Protein AF-A0A382LHQ1-F1 (afdb_monomer_lite)

Structure (mmCIF, N/CA/C/O backbone):
data_AF-A0A382LHQ1-F1
#
_entry.id   AF-A0A382LHQ1-F1
#
loop_
_atom_site.group_PDB
_atom_site.id
_atom_site.type_symbol
_atom_site.label_atom_id
_atom_site.label_alt_id
_atom_site.label_comp_id
_atom_site.label_asym_id
_atom_site.label_entity_id
_atom_site.label_seq_id
_atom_site.pdbx_PDB_ins_code
_atom_site.Cartn_x
_atom_site.Cartn_y
_atom_site.Cartn_z
_atom_site.occupancy
_atom_site.B_iso_or_equiv
_atom_site.auth_seq_id
_atom_site.auth_comp_id
_atom_site.auth_asym_id
_atom_site.auth_atom_id
_atom_site.pdbx_PDB_model_num
ATOM 1 N N . MET A 1 1 ? 1.035 2.367 -2.881 1.00 65.31 1 MET A N 1
ATOM 2 C CA . MET A 1 1 ? 1.115 2.433 -4.369 1.00 65.31 1 MET A CA 1
ATOM 3 C C . MET A 1 1 ? 2.508 2.920 -4.798 1.00 65.31 1 MET A C 1
ATOM 5 O O . MET A 1 1 ? 3.041 3.787 -4.115 1.00 65.31 1 MET A O 1
ATOM 9 N N . ALA A 1 2 ? 3.114 2.378 -5.871 1.00 57.78 2 ALA A N 1
ATOM 10 C CA . ALA A 1 2 ? 4.518 2.649 -6.247 1.00 57.78 2 ALA A CA 1
ATOM 11 C C . ALA A 1 2 ? 4.782 2.725 -7.780 1.00 57.78 2 ALA A C 1
ATOM 13 O O . ALA A 1 2 ? 5.692 2.052 -8.276 1.00 57.78 2 ALA A O 1
ATOM 14 N N . GLY A 1 3 ? 3.978 3.513 -8.508 1.00 60.31 3 GLY A N 1
ATOM 15 C CA . GLY A 1 3 ? 3.957 3.600 -9.982 1.00 60.31 3 GLY A CA 1
ATOM 16 C C . GLY A 1 3 ? 4.542 4.882 -10.597 1.00 60.31 3 GLY A C 1
ATOM 17 O O . GLY A 1 3 ? 5.265 5.602 -9.906 1.00 60.31 3 GLY A O 1
ATOM 18 N N . ALA A 1 4 ? 4.274 5.112 -11.889 1.00 57.16 4 ALA A N 1
ATOM 19 C CA . ALA A 1 4 ? 4.850 6.177 -12.731 1.00 57.16 4 ALA A CA 1
ATOM 20 C C . ALA A 1 4 ? 4.107 7.532 -12.598 1.00 57.16 4 ALA A C 1
ATOM 22 O O . ALA A 1 4 ? 3.142 7.649 -11.834 1.00 57.16 4 ALA A O 1
ATOM 23 N N . ASP A 1 5 ? 4.572 8.562 -13.318 1.00 49.31 5 ASP A N 1
ATOM 24 C CA . ASP A 1 5 ? 4.064 9.943 -13.208 1.00 49.31 5 ASP A CA 1
ATOM 25 C C . ASP A 1 5 ? 2.613 10.093 -13.705 1.00 49.31 5 ASP A C 1
ATOM 27 O O . ASP A 1 5 ? 1.819 10.775 -13.059 1.00 49.31 5 ASP A O 1
ATOM 31 N N . TYR A 1 6 ? 2.227 9.379 -14.773 1.00 52.25 6 TYR A N 1
ATOM 32 C CA . TYR A 1 6 ? 0.856 9.335 -15.300 1.00 52.25 6 TYR A CA 1
ATOM 33 C C . TYR A 1 6 ? 0.493 7.915 -15.745 1.00 52.25 6 TYR A C 1
ATOM 35 O O . TYR A 1 6 ? 1.088 7.368 -16.671 1.00 52.25 6 TYR A O 1
ATOM 43 N N . GLY A 1 7 ? -0.492 7.309 -15.088 1.00 60.31 7 GLY A N 1
ATOM 44 C CA . GLY A 1 7 ? -1.002 5.989 -15.435 1.00 60.31 7 GLY A CA 1
ATOM 45 C C . GLY A 1 7 ? -2.405 5.791 -14.871 1.00 60.31 7 GLY A C 1
ATOM 46 O O . GLY A 1 7 ? -2.730 6.268 -13.782 1.00 60.31 7 GLY A O 1
ATOM 47 N N . GLY A 1 8 ? -3.267 5.098 -15.621 1.00 71.06 8 GLY A N 1
ATOM 48 C CA . GLY A 1 8 ? -4.672 4.920 -15.235 1.00 71.06 8 GLY A CA 1
ATOM 49 C C . GLY A 1 8 ? -4.856 4.164 -13.913 1.00 71.06 8 GLY A C 1
ATOM 50 O O . GLY A 1 8 ? -5.869 4.330 -13.239 1.00 71.06 8 GLY A O 1
ATOM 51 N N . ALA A 1 9 ? -3.870 3.362 -13.496 1.00 73.19 9 ALA A N 1
ATOM 52 C CA . ALA A 1 9 ? -3.908 2.668 -12.210 1.00 73.19 9 ALA A CA 1
ATOM 53 C C . ALA A 1 9 ? -3.668 3.623 -11.031 1.00 73.19 9 ALA A C 1
ATOM 55 O O . ALA A 1 9 ? -4.285 3.471 -9.979 1.00 73.19 9 ALA A O 1
ATOM 56 N N . GLU A 1 10 ? -2.775 4.593 -11.203 1.00 80.06 10 GLU A N 1
ATOM 57 C CA . GLU A 1 10 ? -2.440 5.610 -10.216 1.00 80.06 10 GLU A CA 1
ATOM 58 C C . GLU A 1 10 ? -3.588 6.603 -10.031 1.00 80.06 10 GLU A C 1
ATOM 60 O O . GLU A 1 10 ? -3.916 6.958 -8.900 1.00 80.06 10 GLU A O 1
ATOM 65 N N . GLU A 1 11 ? -4.227 7.016 -11.123 1.00 84.00 11 GLU A N 1
ATOM 66 C CA . GLU A 1 11 ? -5.393 7.899 -11.068 1.00 84.00 11 GLU A CA 1
ATOM 67 C C . GLU A 1 11 ? -6.609 7.192 -10.455 1.00 84.00 11 GLU A C 1
ATOM 69 O O . GLU A 1 11 ? -7.283 7.746 -9.584 1.00 84.00 11 GLU A O 1
ATOM 74 N N . PHE A 1 12 ? -6.847 5.930 -10.831 1.00 88.00 12 PHE A N 1
ATOM 75 C CA . PHE A 1 12 ? -7.890 5.117 -10.208 1.00 88.00 12 PHE A CA 1
ATOM 76 C C . PHE A 1 12 ? -7.648 4.937 -8.704 1.00 88.00 12 PHE A C 1
ATOM 78 O O . PHE A 1 12 ? -8.584 5.069 -7.919 1.00 88.00 12 PHE A O 1
ATOM 85 N N . PHE A 1 13 ? -6.398 4.704 -8.289 1.00 91.69 13 PHE A N 1
ATOM 86 C CA . PHE A 1 13 ? -6.031 4.634 -6.874 1.00 91.69 13 PHE A CA 1
ATOM 87 C C . PHE A 1 13 ? -6.398 5.916 -6.116 1.00 91.69 13 PHE A C 1
ATOM 89 O O . PHE A 1 13 ? -7.018 5.827 -5.059 1.00 91.69 13 PHE A O 1
ATOM 96 N N . VAL A 1 14 ? -6.052 7.095 -6.649 1.00 93.25 14 VAL A N 1
ATOM 97 C CA . VAL A 1 14 ? -6.372 8.380 -6.001 1.00 93.25 14 VAL A CA 1
ATOM 98 C C . VAL A 1 14 ? -7.882 8.559 -5.872 1.00 93.25 14 VAL A C 1
ATOM 100 O O . VAL A 1 14 ? -8.372 8.850 -4.784 1.00 93.25 14 VAL A O 1
ATOM 103 N N . ARG A 1 15 ? -8.632 8.326 -6.955 1.00 93.38 15 ARG A N 1
ATOM 104 C CA . ARG A 1 15 ? -10.097 8.455 -6.954 1.00 93.38 15 ARG A CA 1
ATOM 105 C C . ARG A 1 15 ? -10.760 7.504 -5.962 1.00 93.38 15 ARG A C 1
ATOM 107 O O . ARG A 1 15 ? -11.656 7.921 -5.233 1.00 93.38 15 ARG A O 1
ATOM 114 N N . LEU A 1 16 ? -10.313 6.248 -5.918 1.00 93.81 16 LEU A N 1
ATOM 115 C CA . LEU A 1 16 ? -10.836 5.258 -4.981 1.00 93.81 16 LEU A CA 1
ATOM 116 C C . LEU A 1 16 ? -10.524 5.640 -3.531 1.00 93.81 16 LEU A C 1
ATOM 118 O O . LEU A 1 16 ? -11.417 5.581 -2.693 1.00 93.81 16 LEU A O 1
ATOM 122 N N . ALA A 1 17 ? -9.287 6.052 -3.239 1.00 95.75 17 ALA A N 1
ATOM 123 C CA . ALA A 1 17 ? -8.894 6.474 -1.898 1.00 95.75 17 ALA A CA 1
ATOM 124 C C . ALA A 1 17 ? -9.742 7.658 -1.413 1.00 95.75 17 ALA A C 1
ATOM 126 O O . ALA A 1 17 ? -10.241 7.638 -0.294 1.00 95.75 17 ALA A O 1
ATOM 127 N N . ILE A 1 18 ? -9.973 8.660 -2.263 1.00 95.88 18 ILE A N 1
ATOM 128 C CA . ILE A 1 18 ? -10.828 9.804 -1.917 1.00 95.88 18 ILE A CA 1
ATOM 129 C C . ILE A 1 18 ? -12.273 9.349 -1.672 1.00 95.88 18 ILE A C 1
ATOM 131 O O . ILE A 1 18 ? -12.861 9.713 -0.660 1.00 95.88 18 ILE A O 1
ATOM 135 N N . ALA A 1 19 ? -12.830 8.500 -2.541 1.00 95.19 19 ALA A N 1
ATOM 136 C CA . ALA A 1 19 ? -14.194 7.996 -2.378 1.00 95.19 19 ALA A CA 1
ATOM 137 C C . ALA A 1 19 ? -14.380 7.181 -1.084 1.00 95.19 19 ALA A C 1
ATOM 139 O O . ALA A 1 19 ? -15.379 7.352 -0.387 1.00 95.19 19 ALA A O 1
ATOM 140 N N . LEU A 1 20 ? -13.409 6.331 -0.729 1.00 94.88 20 LEU A N 1
ATOM 141 C CA . LEU A 1 20 ? -13.437 5.569 0.524 1.00 94.88 20 LEU A CA 1
ATOM 142 C C . LEU A 1 20 ? -13.389 6.478 1.754 1.00 94.88 20 LEU A C 1
ATOM 144 O O . LEU A 1 20 ? -13.982 6.137 2.774 1.00 94.88 20 LEU A O 1
ATOM 148 N N . ASN A 1 21 ? -12.759 7.649 1.648 1.00 94.44 21 ASN A N 1
ATOM 149 C CA . ASN A 1 21 ? -12.660 8.608 2.748 1.00 94.44 21 ASN A CA 1
ATOM 150 C C . ASN A 1 21 ? -14.011 9.209 3.141 1.00 94.44 21 ASN A C 1
ATOM 152 O O . ASN A 1 21 ? -14.189 9.655 4.268 1.00 94.44 21 ASN A O 1
ATOM 156 N N . SER A 1 22 ? -14.959 9.226 2.206 1.00 90.56 22 SER A N 1
ATOM 157 C CA . SER A 1 22 ? -16.332 9.681 2.433 1.00 90.56 22 SER A CA 1
ATOM 158 C C . SER A 1 22 ? -17.284 8.538 2.800 1.00 90.56 22 SER A C 1
ATOM 160 O O . SER A 1 22 ? -18.497 8.737 2.825 1.00 90.56 22 SER A O 1
ATOM 162 N N . SER A 1 23 ? -16.762 7.335 3.051 1.00 93.19 23 SER A N 1
ATOM 163 C CA . SER A 1 23 ? -17.546 6.151 3.408 1.00 93.19 23 SER A CA 1
ATOM 164 C C . SER A 1 23 ? -17.424 5.815 4.898 1.00 93.19 23 SER A C 1
ATOM 166 O O . SER A 1 23 ? -16.697 6.462 5.643 1.00 93.19 23 SER A O 1
ATOM 168 N N . VAL A 1 24 ? -18.114 4.759 5.336 1.00 93.38 24 VA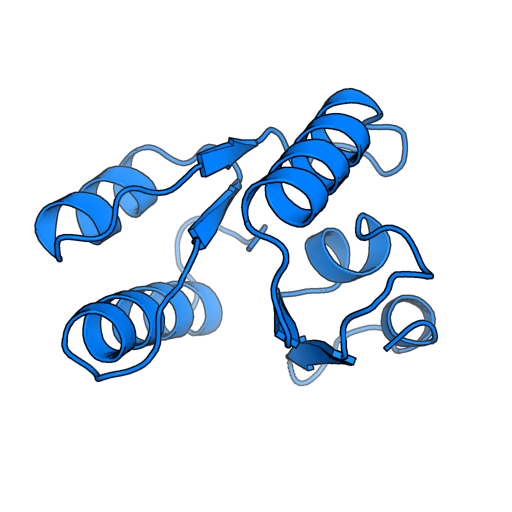L A N 1
ATOM 169 C CA . VAL A 1 24 ? -17.985 4.214 6.700 1.00 93.38 24 VAL A CA 1
ATOM 170 C C . VAL A 1 24 ? -16.660 3.475 6.939 1.00 93.38 24 VAL A C 1
ATOM 172 O O . VAL A 1 24 ? -16.351 3.121 8.074 1.00 93.38 24 VAL A O 1
ATOM 175 N N . VAL A 1 25 ? -15.883 3.208 5.883 1.00 94.06 25 VAL A N 1
ATOM 176 C CA . VAL A 1 25 ? -14.611 2.485 5.979 1.00 94.06 25 VAL A CA 1
ATOM 177 C C . VAL A 1 25 ? -13.534 3.408 6.534 1.00 94.06 25 VAL A C 1
ATOM 179 O O . VAL A 1 25 ? -13.204 4.431 5.938 1.00 94.06 25 VAL A O 1
ATOM 182 N N . GLN A 1 26 ? -12.918 3.001 7.642 1.00 95.50 26 GLN A N 1
ATOM 183 C CA . GLN A 1 26 ? -11.688 3.624 8.115 1.00 95.50 26 GLN A CA 1
ATOM 184 C C . GLN A 1 26 ? -10.522 3.171 7.239 1.00 95.50 26 GLN A C 1
ATOM 186 O O . GLN A 1 26 ? -10.336 1.978 7.001 1.00 95.50 26 GLN A O 1
ATOM 191 N N . GLN A 1 27 ? -9.712 4.116 6.769 1.00 95.38 27 GLN A N 1
ATOM 192 C CA . GLN A 1 27 ? -8.576 3.804 5.909 1.00 95.38 27 GLN A CA 1
ATOM 193 C C . GLN A 1 27 ? -7.310 4.535 6.336 1.00 95.38 27 GLN A C 1
ATOM 195 O O . GLN A 1 27 ? -7.345 5.661 6.832 1.00 95.38 27 GLN A O 1
ATOM 200 N N . ARG A 1 28 ? -6.173 3.903 6.045 1.00 97.00 28 ARG A N 1
ATOM 201 C CA . ARG A 1 28 ? -4.854 4.526 6.084 1.00 97.00 28 ARG A CA 1
ATOM 202 C C . ARG A 1 28 ? -4.173 4.332 4.738 1.00 97.00 28 ARG A C 1
ATOM 204 O O . ARG A 1 28 ? -4.000 3.207 4.268 1.00 97.00 28 ARG A O 1
ATOM 211 N N . VAL A 1 29 ? -3.789 5.438 4.109 1.00 97.06 29 VAL A N 1
ATOM 212 C CA . VAL A 1 29 ? -3.242 5.432 2.751 1.00 97.06 29 VAL A CA 1
ATOM 213 C C . VAL A 1 29 ? -1.727 5.574 2.792 1.00 97.06 29 VAL A C 1
ATOM 215 O O . VAL A 1 29 ? -1.204 6.535 3.342 1.00 97.06 29 VAL A O 1
ATOM 218 N N . VAL A 1 30 ? -1.014 4.630 2.168 1.00 96.56 30 VAL A N 1
ATOM 219 C CA . VAL A 1 30 ? 0.453 4.654 2.064 1.00 96.56 30 VAL A CA 1
ATOM 220 C C . VAL A 1 30 ? 0.890 4.709 0.597 1.00 96.56 30 VAL A C 1
ATOM 222 O O . VAL A 1 30 ? 0.548 3.840 -0.224 1.00 96.56 30 VAL A O 1
ATOM 225 N N . ILE A 1 31 ? 1.683 5.721 0.248 1.00 95.38 31 ILE A N 1
ATOM 226 C CA . ILE A 1 31 ? 2.174 5.947 -1.118 1.00 95.38 31 ILE A CA 1
ATOM 227 C C . ILE A 1 31 ? 3.691 6.073 -1.168 1.00 95.38 31 ILE A C 1
ATOM 229 O O . ILE A 1 31 ? 4.351 6.411 -0.189 1.00 95.38 31 ILE A O 1
ATOM 233 N N . ARG A 1 32 ? 4.248 5.836 -2.356 1.00 94.00 32 ARG A N 1
ATOM 234 C CA . ARG A 1 32 ? 5.581 6.324 -2.691 1.00 94.00 32 ARG A CA 1
ATOM 235 C C . ARG A 1 32 ? 5.589 7.848 -2.694 1.00 94.00 32 ARG A C 1
ATOM 237 O O . ARG A 1 32 ? 4.692 8.435 -3.298 1.00 94.00 32 ARG A O 1
ATOM 244 N N . LYS A 1 33 ? 6.616 8.447 -2.076 1.00 93.06 33 LYS A N 1
ATOM 245 C CA . LYS A 1 33 ? 6.883 9.896 -2.093 1.00 93.06 33 LYS A CA 1
ATOM 246 C C . LYS A 1 33 ? 6.660 10.458 -3.494 1.00 93.06 33 LYS A C 1
ATOM 248 O O . LYS A 1 33 ? 7.368 10.082 -4.431 1.00 93.06 33 LYS A O 1
ATOM 253 N N . HIS A 1 34 ? 5.651 11.314 -3.632 1.00 91.69 34 HIS A N 1
ATOM 254 C CA . HIS A 1 34 ? 5.248 11.867 -4.923 1.00 91.69 34 HIS A CA 1
ATOM 255 C C . HIS A 1 34 ? 4.384 13.117 -4.726 1.00 91.69 34 HIS A C 1
ATOM 257 O O . HIS A 1 34 ? 3.170 13.018 -4.531 1.00 91.69 34 HIS A O 1
ATOM 263 N N . LYS A 1 35 ? 5.008 14.299 -4.830 1.00 91.31 35 LYS A N 1
ATOM 264 C CA . LYS A 1 35 ? 4.417 15.596 -4.445 1.00 91.31 35 LYS A CA 1
ATOM 265 C C . LYS A 1 35 ? 3.010 15.822 -5.005 1.00 91.31 35 LYS A C 1
ATOM 267 O O . LYS A 1 35 ? 2.091 16.062 -4.233 1.00 91.31 35 LYS A O 1
ATOM 272 N N . LEU A 1 36 ? 2.832 15.670 -6.321 1.00 91.44 36 LEU A N 1
ATOM 273 C CA . LEU A 1 36 ? 1.543 15.902 -6.988 1.00 91.44 36 LEU A CA 1
ATOM 274 C C . LEU A 1 36 ? 0.438 14.957 -6.492 1.00 91.44 36 LEU A C 1
ATOM 276 O O . LEU A 1 36 ? -0.721 15.333 -6.375 1.00 91.44 36 LEU A O 1
ATOM 280 N N . ARG A 1 37 ? 0.797 13.712 -6.179 1.00 91.19 37 ARG A N 1
ATOM 281 C CA . ARG A 1 37 ? -0.188 12.696 -5.798 1.00 91.19 37 ARG A CA 1
ATOM 282 C C . ARG A 1 37 ? -0.578 12.853 -4.339 1.00 91.19 37 ARG A C 1
ATOM 284 O O . ARG A 1 37 ? -1.745 12.721 -3.992 1.00 91.19 37 ARG A O 1
ATOM 291 N N . ALA A 1 38 ? 0.401 13.182 -3.503 1.00 95.62 38 ALA A N 1
ATOM 292 C CA . ALA A 1 38 ? 0.153 13.536 -2.121 1.00 95.62 38 ALA A CA 1
ATOM 293 C C . ALA A 1 38 ? -0.745 14.779 -2.029 1.00 95.62 38 ALA A C 1
ATOM 295 O O . ALA A 1 38 ? -1.716 14.764 -1.283 1.00 95.62 38 ALA A O 1
ATOM 296 N N . SER A 1 39 ? -0.499 15.818 -2.840 1.00 95.69 39 SER A N 1
ATOM 297 C CA . SER A 1 39 ? -1.363 17.005 -2.860 1.00 95.69 39 SER A CA 1
ATOM 298 C C . SER A 1 39 ? -2.783 16.700 -3.347 1.00 95.69 39 SER A C 1
ATOM 300 O O . SER A 1 39 ? -3.730 17.216 -2.768 1.00 95.69 39 SER A O 1
ATOM 302 N N . GLN A 1 40 ? -2.952 15.837 -4.356 1.00 95.00 40 GLN A N 1
ATOM 303 C CA . GLN A 1 40 ? -4.279 15.399 -4.815 1.00 95.00 40 GLN A CA 1
ATOM 304 C C . GLN A 1 40 ? -5.058 14.644 -3.728 1.00 95.00 40 GLN A C 1
ATOM 306 O O . GLN A 1 40 ? -6.239 14.911 -3.528 1.00 95.00 40 GLN A O 1
ATOM 311 N N . LEU A 1 41 ? -4.402 13.728 -3.009 1.00 96.38 41 LEU A N 1
ATOM 312 C CA . LEU A 1 41 ? -5.026 12.994 -1.903 1.00 96.38 41 LEU A CA 1
ATOM 313 C C . LEU A 1 41 ? -5.434 13.938 -0.769 1.00 96.38 41 LEU A C 1
ATOM 315 O O . LEU A 1 41 ? -6.581 13.890 -0.329 1.00 96.38 41 LEU A O 1
ATOM 319 N N . ARG A 1 42 ? -4.536 14.850 -0.371 1.00 97.25 42 ARG A N 1
ATOM 320 C CA . ARG A 1 42 ? -4.812 15.851 0.671 1.00 97.25 42 ARG A CA 1
ATOM 321 C C . ARG A 1 42 ? -5.964 16.773 0.294 1.00 97.25 42 ARG A C 1
ATOM 323 O O . ARG A 1 42 ? -6.830 17.029 1.121 1.00 97.25 42 ARG A O 1
ATOM 330 N N . ALA A 1 43 ? -6.019 17.218 -0.962 1.00 96.00 43 ALA A N 1
ATOM 331 C CA . ALA A 1 43 ? -7.137 18.014 -1.470 1.00 96.00 43 ALA A CA 1
ATOM 332 C C . ALA A 1 43 ? -8.476 17.254 -1.411 1.00 96.00 43 ALA A C 1
ATOM 334 O O . ALA A 1 43 ? -9.521 17.871 -1.235 1.00 96.00 43 ALA A O 1
ATOM 335 N N . GLY A 1 44 ? -8.446 15.921 -1.511 1.00 94.50 44 GLY A N 1
ATOM 336 C CA . GLY A 1 44 ? -9.600 15.043 -1.302 1.00 94.50 44 GLY A CA 1
ATOM 337 C C . GLY A 1 44 ? -9.826 14.605 0.152 1.00 94.50 44 GLY A C 1
ATOM 338 O O . GLY A 1 44 ? -10.584 13.666 0.387 1.00 94.50 44 GLY A O 1
ATOM 339 N N . GLY A 1 45 ? -9.162 15.238 1.124 1.00 95.88 45 GLY A N 1
ATOM 340 C CA . GLY A 1 45 ? -9.327 14.964 2.556 1.00 95.88 45 GLY A CA 1
ATOM 341 C C . GLY A 1 45 ? -8.597 13.721 3.073 1.00 95.88 45 GLY A C 1
ATOM 342 O O . GLY A 1 45 ? -8.823 13.317 4.212 1.00 95.88 45 GLY A O 1
ATOM 343 N N . VAL A 1 46 ? -7.738 13.102 2.262 1.00 97.12 46 VAL A N 1
ATOM 344 C CA . VAL A 1 46 ? -6.938 11.932 2.645 1.00 97.12 46 VAL A CA 1
ATOM 345 C C . VAL A 1 46 ? -5.518 12.388 2.952 1.00 97.12 46 VAL A C 1
ATOM 347 O O . VAL A 1 46 ? -4.831 12.866 2.054 1.00 97.12 46 VAL A O 1
ATOM 350 N N . GLU A 1 47 ? -5.038 12.188 4.180 1.00 96.62 47 GLU A N 1
ATOM 351 C CA . GLU A 1 47 ? -3.629 12.426 4.522 1.00 96.62 47 GLU A CA 1
ATOM 352 C C . GLU A 1 47 ? -2.807 11.143 4.295 1.00 96.62 47 GLU 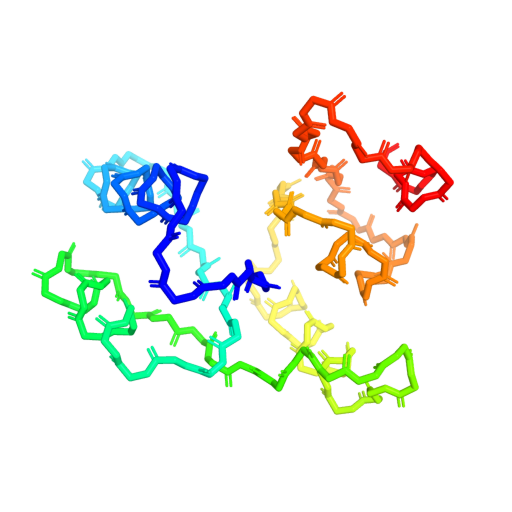A C 1
ATOM 354 O O . GLU A 1 47 ? -2.982 10.164 5.029 1.00 96.62 47 GLU A O 1
ATOM 359 N N . PRO A 1 48 ? -1.936 11.083 3.267 1.00 97.19 48 PRO A N 1
ATOM 360 C CA . PRO A 1 48 ? -1.178 9.879 2.979 1.00 97.19 48 PRO A CA 1
ATOM 361 C C . PRO A 1 48 ? 0.139 9.820 3.759 1.00 97.19 48 PRO A C 1
ATOM 363 O O . PRO A 1 48 ? 0.873 10.801 3.864 1.00 97.19 48 PRO A O 1
ATOM 366 N N . VAL A 1 49 ? 0.523 8.615 4.175 1.00 97.50 49 VAL A N 1
ATOM 367 C CA . VAL A 1 49 ? 1.885 8.327 4.635 1.00 97.50 49 VAL A CA 1
ATOM 368 C C . VAL A 1 49 ? 2.786 8.121 3.417 1.00 97.50 49 VAL A C 1
ATOM 370 O O . VAL A 1 49 ? 2.543 7.248 2.576 1.00 97.50 49 VAL A O 1
ATOM 373 N N . GLU A 1 50 ? 3.845 8.921 3.310 1.00 96.44 50 GLU A N 1
ATOM 374 C CA . GLU A 1 50 ? 4.764 8.899 2.171 1.00 96.44 50 GLU A CA 1
ATOM 375 C C . GLU A 1 50 ? 6.069 8.149 2.497 1.00 96.44 50 GLU A C 1
ATOM 377 O O . GLU A 1 50 ? 6.934 8.645 3.220 1.00 96.44 50 GLU A O 1
ATOM 382 N N . LEU A 1 51 ? 6.256 6.967 1.902 1.00 95.19 51 LEU A N 1
ATOM 383 C CA . LEU A 1 51 ? 7.464 6.139 2.052 1.00 95.19 51 LEU A CA 1
ATOM 384 C C . LEU A 1 51 ? 8.289 6.084 0.755 1.00 95.19 51 LEU A C 1
ATOM 386 O O . LEU A 1 51 ? 7.861 6.539 -0.307 1.00 95.19 51 LEU A O 1
ATOM 390 N N . GLY A 1 52 ? 9.507 5.542 0.822 1.00 91.75 52 GLY A N 1
ATOM 391 C CA . GLY A 1 52 ? 10.446 5.538 -0.305 1.00 91.75 52 GLY A CA 1
ATOM 392 C C . GLY A 1 52 ? 10.044 4.609 -1.453 1.00 91.75 52 GLY A C 1
ATOM 393 O O . GLY A 1 52 ? 10.157 4.995 -2.620 1.00 91.75 52 GLY A O 1
ATOM 394 N N . PHE A 1 53 ? 9.568 3.400 -1.127 1.00 90.44 53 PHE A N 1
ATOM 395 C CA . PHE A 1 53 ? 9.317 2.311 -2.082 1.00 90.44 53 PHE A CA 1
ATOM 396 C C . PHE A 1 53 ? 10.434 2.205 -3.137 1.00 90.44 53 PHE A C 1
ATOM 398 O O . PHE A 1 53 ? 10.175 2.240 -4.344 1.00 90.44 53 PHE A O 1
ATOM 405 N N . GLY A 1 54 ? 11.682 2.145 -2.668 1.00 85.31 54 GLY A N 1
ATOM 406 C CA . GLY A 1 54 ? 12.880 2.084 -3.499 1.00 85.31 54 GLY A CA 1
ATOM 407 C C . GLY A 1 54 ? 13.196 0.671 -3.997 1.00 85.31 54 GLY A C 1
ATOM 408 O O . GLY A 1 54 ? 12.371 -0.003 -4.627 1.00 85.31 54 GLY A O 1
ATOM 409 N N . SER A 1 55 ? 14.428 0.224 -3.749 1.00 83.94 55 SER A N 1
ATOM 410 C CA . SER A 1 55 ? 14.886 -1.115 -4.126 1.00 83.94 55 SER A CA 1
ATOM 411 C C . SER A 1 55 ? 14.239 -2.201 -3.246 1.00 83.94 55 SER A C 1
ATOM 413 O O . SER A 1 55 ? 13.716 -1.904 -2.174 1.00 83.94 55 SER A O 1
ATOM 415 N N . PRO A 1 56 ? 14.281 -3.487 -3.637 1.00 73.62 56 PRO A N 1
ATOM 416 C CA . PRO A 1 56 ? 13.782 -4.581 -2.792 1.00 73.62 56 PRO A CA 1
ATOM 417 C C . PRO A 1 56 ? 14.429 -4.671 -1.393 1.00 73.62 56 PRO A C 1
ATOM 419 O O . PRO A 1 56 ? 13.829 -5.267 -0.491 1.00 73.62 56 PRO A O 1
ATOM 422 N N . LEU A 1 57 ? 15.617 -4.071 -1.228 1.00 83.44 57 LEU A N 1
ATOM 423 C CA . LEU A 1 57 ? 16.389 -3.971 0.017 1.00 83.44 57 LEU A CA 1
ATOM 424 C C . LEU A 1 57 ? 16.046 -2.724 0.850 1.00 83.44 57 LEU A C 1
ATOM 426 O O . LEU A 1 57 ? 16.699 -2.470 1.856 1.00 83.44 57 LEU A O 1
ATOM 430 N N . ASP A 1 58 ? 15.039 -1.945 0.451 1.00 89.06 58 ASP A N 1
ATOM 431 C CA . ASP A 1 58 ? 14.563 -0.769 1.182 1.00 89.06 58 ASP A CA 1
ATOM 432 C C . ASP A 1 58 ? 13.940 -1.172 2.536 1.00 89.06 58 ASP A C 1
ATOM 434 O O . ASP A 1 58 ? 12.725 -1.353 2.681 1.00 89.06 58 ASP A O 1
ATOM 438 N N . ALA A 1 59 ? 14.806 -1.364 3.533 1.00 90.38 59 ALA A N 1
ATOM 439 C CA . ALA A 1 59 ? 14.436 -1.762 4.885 1.00 90.38 59 ALA A CA 1
ATOM 440 C C . ALA A 1 59 ? 13.632 -0.671 5.602 1.00 90.38 59 ALA A C 1
ATOM 442 O O . ALA A 1 59 ? 12.761 -0.997 6.405 1.00 90.38 59 ALA A O 1
ATOM 443 N N . VAL A 1 60 ? 13.869 0.600 5.260 1.00 93.31 60 VAL A N 1
ATOM 444 C CA . VAL A 1 60 ? 13.155 1.752 5.823 1.00 93.31 60 VAL A CA 1
ATOM 445 C C . VAL A 1 60 ? 11.684 1.703 5.426 1.00 93.31 60 VAL A C 1
ATOM 447 O O . VAL A 1 60 ? 10.817 1.758 6.295 1.00 93.31 60 VAL A O 1
ATOM 450 N N . THR A 1 61 ? 11.378 1.502 4.140 1.00 93.50 61 THR A N 1
ATOM 451 C CA . THR A 1 61 ? 9.984 1.347 3.692 1.00 93.50 61 THR A CA 1
ATOM 452 C C . THR A 1 61 ? 9.331 0.118 4.321 1.00 93.50 61 THR A C 1
ATOM 454 O O . THR A 1 61 ? 8.180 0.190 4.743 1.00 93.50 61 THR A O 1
ATOM 457 N N . ARG A 1 62 ? 10.046 -1.010 4.436 1.00 92.56 62 ARG A N 1
ATOM 458 C CA . ARG A 1 62 ? 9.502 -2.216 5.088 1.00 92.56 62 ARG A CA 1
ATOM 459 C C . ARG A 1 62 ? 9.196 -1.990 6.567 1.00 92.56 62 ARG A C 1
ATOM 461 O O . ARG A 1 62 ? 8.189 -2.495 7.054 1.00 92.56 62 ARG A O 1
ATOM 468 N N . TRP A 1 63 ? 10.067 -1.282 7.282 1.00 93.38 63 TRP A N 1
ATOM 469 C CA . TRP A 1 63 ? 9.865 -0.962 8.691 1.00 93.38 63 TRP A CA 1
ATOM 470 C C . TRP A 1 63 ? 8.699 0.0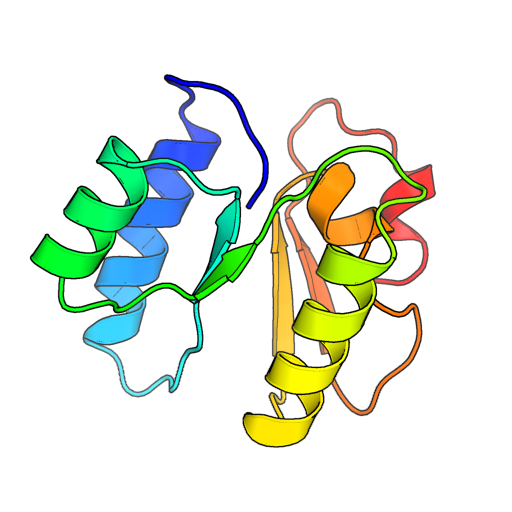12 8.874 1.00 93.38 63 TRP A C 1
ATOM 472 O O . TRP A 1 63 ? 7.781 -0.309 9.620 1.00 93.38 63 TRP A O 1
ATOM 482 N N . GLY A 1 64 ? 8.648 1.091 8.087 1.00 95.00 64 GLY A N 1
ATOM 483 C CA . GLY A 1 64 ? 7.516 2.021 8.099 1.00 95.00 64 GLY A CA 1
ATOM 484 C C . GLY A 1 64 ? 6.187 1.335 7.767 1.00 95.00 64 GLY A C 1
ATOM 485 O O . GLY A 1 64 ? 5.192 1.566 8.437 1.00 95.00 64 GLY A O 1
ATOM 486 N N . LEU A 1 65 ? 6.151 0.409 6.800 1.00 94.44 65 LEU A N 1
ATOM 487 C CA . LEU A 1 65 ? 4.940 -0.382 6.533 1.00 94.44 65 LEU A CA 1
ATOM 488 C C . LEU A 1 65 ? 4.512 -1.226 7.743 1.00 94.44 65 LEU A C 1
ATOM 490 O O . LEU A 1 65 ? 3.322 -1.298 8.032 1.00 94.44 65 LEU A O 1
ATOM 494 N N . ARG A 1 66 ? 5.457 -1.859 8.451 1.00 93.88 66 ARG A N 1
ATOM 495 C CA . ARG A 1 66 ? 5.148 -2.635 9.664 1.00 93.88 66 ARG A CA 1
ATOM 496 C C . ARG A 1 66 ? 4.601 -1.756 10.780 1.00 93.88 66 ARG A C 1
ATOM 498 O O . ARG A 1 66 ? 3.637 -2.157 11.418 1.00 93.88 66 ARG A O 1
ATOM 505 N N . GLU A 1 67 ? 5.194 -0.587 10.989 1.00 95.06 67 GLU A N 1
ATOM 506 C CA . GLU A 1 67 ? 4.729 0.396 11.968 1.00 95.06 67 GLU A CA 1
ATOM 507 C C . GLU A 1 67 ? 3.297 0.835 11.650 1.00 95.06 67 GLU A C 1
ATOM 509 O O . GLU A 1 67 ? 2.412 0.681 12.486 1.00 95.06 67 GLU A O 1
ATOM 514 N N . GLN A 1 68 ? 3.022 1.232 10.402 1.00 95.88 68 GLN A N 1
ATOM 515 C CA . GLN A 1 68 ? 1.678 1.652 9.999 1.00 95.88 68 GLN A CA 1
ATOM 516 C C . GLN A 1 68 ? 0.630 0.542 10.154 1.00 95.88 68 GLN A C 1
ATOM 518 O O . GLN A 1 68 ? -0.497 0.823 10.552 1.00 95.88 68 GLN A O 1
ATOM 523 N N . ILE A 1 69 ? 0.986 -0.714 9.870 1.00 94.94 69 ILE A N 1
ATOM 524 C CA . ILE A 1 69 ? 0.099 -1.865 10.096 1.00 94.94 69 ILE A CA 1
ATOM 525 C C . ILE A 1 69 ? -0.111 -2.105 11.592 1.00 94.94 69 ILE A C 1
ATOM 527 O O . ILE A 1 69 ? -1.231 -2.381 12.004 1.00 94.94 69 ILE A O 1
ATOM 531 N N . SER A 1 70 ? 0.942 -2.012 12.404 1.00 94.06 70 SER A N 1
ATOM 532 C CA . SER A 1 70 ? 0.855 -2.252 13.846 1.00 94.06 70 SER A CA 1
ATOM 533 C C . SER A 1 70 ? 0.036 -1.181 14.562 1.00 94.06 70 SER A C 1
ATOM 535 O O . SER A 1 70 ? -0.724 -1.509 15.466 1.00 94.06 70 SER A O 1
ATOM 537 N N . GLU A 1 71 ? 0.195 0.084 14.178 1.00 95.81 71 GLU A N 1
ATOM 538 C CA . GLU A 1 71 ? -0.528 1.207 14.775 1.00 95.81 71 GLU A CA 1
ATOM 539 C C . GLU A 1 71 ? -1.990 1.254 14.343 1.00 95.81 71 GLU A C 1
ATOM 541 O O . GLU A 1 71 ? -2.870 1.517 15.157 1.00 95.81 71 GLU A O 1
ATOM 546 N N . PHE A 1 72 ? -2.250 1.044 13.050 1.00 96.25 72 PHE A N 1
ATOM 547 C CA . PHE A 1 72 ? -3.605 1.112 12.514 1.00 96.25 72 PHE A CA 1
ATOM 548 C C . PHE A 1 72 ? -4.399 -0.171 12.778 1.00 96.25 72 PHE A C 1
ATOM 550 O O . PHE A 1 72 ? -5.621 -0.117 12.846 1.00 96.25 72 PHE A O 1
ATOM 557 N N . ASN A 1 73 ? -3.708 -1.307 12.927 1.00 95.19 73 ASN A N 1
ATOM 558 C CA . ASN A 1 73 ? -4.279 -2.640 13.120 1.00 95.19 73 ASN A CA 1
ATOM 559 C C . ASN A 1 73 ? -5.415 -2.964 12.117 1.00 95.19 73 ASN A C 1
ATOM 561 O O . ASN A 1 73 ? -6.550 -3.193 12.532 1.00 95.19 73 ASN A O 1
ATOM 565 N N . PRO A 1 74 ? -5.136 -2.950 10.797 1.00 95.62 74 PRO A N 1
ATOM 566 C CA . PRO A 1 74 ? -6.161 -3.116 9.770 1.00 95.62 74 PRO A CA 1
ATOM 567 C C . PRO A 1 74 ? -6.694 -4.547 9.684 1.00 95.62 74 PRO A C 1
ATOM 569 O O . PRO A 1 74 ? -5.924 -5.499 9.773 1.00 95.62 74 PRO A O 1
ATOM 572 N N . ASP A 1 75 ? -7.970 -4.695 9.327 1.00 96.25 75 ASP A N 1
ATOM 573 C CA . ASP A 1 75 ? -8.533 -5.989 8.918 1.00 96.25 75 ASP A CA 1
ATOM 574 C C . ASP A 1 75 ? -8.038 -6.419 7.527 1.00 96.25 75 ASP A C 1
ATOM 576 O O . ASP A 1 75 ? -7.820 -7.603 7.256 1.00 96.25 75 ASP A O 1
ATOM 580 N N . ILE A 1 76 ? -7.852 -5.446 6.625 1.00 95.12 76 ILE A N 1
ATOM 581 C CA . ILE A 1 76 ? -7.480 -5.660 5.223 1.00 95.12 76 ILE A CA 1
ATOM 582 C C . ILE A 1 76 ? -6.326 -4.737 4.843 1.00 95.12 76 ILE A C 1
ATOM 584 O O . ILE A 1 76 ? -6.371 -3.527 5.070 1.00 95.12 76 ILE A O 1
ATOM 588 N N . VAL A 1 77 ? -5.321 -5.292 4.165 1.00 95.62 77 VAL A N 1
ATOM 589 C CA . VAL A 1 77 ? -4.267 -4.513 3.511 1.00 95.62 77 VAL A CA 1
ATOM 590 C C . VAL A 1 77 ? -4.355 -4.698 2.002 1.00 95.62 77 VAL A C 1
ATOM 592 O O . VAL A 1 77 ? -4.065 -5.773 1.480 1.00 95.62 77 VAL A O 1
ATOM 595 N N . LEU A 1 78 ? -4.718 -3.627 1.292 1.00 94.69 78 LEU A N 1
ATOM 596 C CA . LEU A 1 78 ? -4.809 -3.602 -0.168 1.00 94.69 78 LEU A CA 1
ATOM 597 C C . LEU A 1 78 ? -3.527 -3.033 -0.796 1.00 94.69 78 LEU A C 1
ATOM 599 O O . LEU A 1 78 ? -3.287 -1.821 -0.771 1.00 94.69 78 LEU A O 1
ATOM 603 N N . THR A 1 79 ? -2.702 -3.883 -1.411 1.00 93.06 79 THR A N 1
ATOM 604 C CA . THR A 1 79 ? -1.476 -3.447 -2.093 1.00 93.06 79 THR A CA 1
ATOM 605 C C . THR A 1 79 ? -1.678 -3.224 -3.584 1.00 93.06 79 THR A C 1
ATOM 607 O O . THR A 1 79 ? -2.334 -3.982 -4.294 1.00 93.06 79 THR A O 1
ATOM 610 N N . TRP A 1 80 ? -1.031 -2.173 -4.081 1.00 89.75 80 TRP A N 1
ATOM 611 C CA . TRP A 1 80 ? -1.069 -1.778 -5.483 1.00 89.75 80 TRP A CA 1
ATOM 612 C C . TRP A 1 80 ? 0.291 -2.008 -6.124 1.00 89.75 80 TRP A C 1
ATOM 614 O O . TRP A 1 80 ? 1.274 -1.393 -5.700 1.00 89.75 80 TRP A O 1
ATOM 624 N N . MET A 1 81 ? 0.313 -2.801 -7.201 1.00 84.62 81 MET A N 1
ATOM 625 C CA . MET A 1 81 ? 1.505 -3.114 -8.003 1.00 84.62 81 MET A CA 1
ATOM 626 C C . MET A 1 81 ? 2.493 -4.075 -7.326 1.00 84.62 81 MET A C 1
ATOM 628 O O . MET A 1 81 ? 2.497 -4.246 -6.105 1.00 84.62 81 MET A O 1
ATOM 632 N N . ASN A 1 82 ? 3.381 -4.668 -8.134 1.00 87.38 82 ASN A N 1
ATOM 633 C CA . ASN A 1 82 ? 4.390 -5.636 -7.681 1.00 87.38 82 ASN A CA 1
ATOM 634 C C . ASN A 1 82 ? 5.213 -5.119 -6.500 1.00 87.38 82 ASN A C 1
ATOM 636 O O . ASN A 1 82 ? 5.444 -5.848 -5.543 1.00 87.38 82 ASN A O 1
ATOM 640 N N . ARG A 1 83 ? 5.659 -3.857 -6.559 1.00 88.19 83 ARG A N 1
ATOM 641 C CA . ARG A 1 83 ? 6.596 -3.313 -5.571 1.00 88.19 83 ARG A CA 1
ATOM 642 C C . ARG A 1 83 ? 5.968 -3.176 -4.186 1.00 88.19 83 ARG A C 1
ATOM 644 O O . ARG A 1 83 ? 6.587 -3.597 -3.219 1.00 88.19 83 ARG A O 1
ATOM 651 N N . ALA A 1 84 ? 4.752 -2.636 -4.087 1.00 89.69 84 ALA A N 1
ATOM 652 C CA . ALA A 1 84 ? 4.079 -2.536 -2.792 1.00 89.69 84 ALA A CA 1
ATOM 653 C C . ALA A 1 84 ? 3.748 -3.927 -2.237 1.00 89.69 84 ALA A C 1
ATOM 655 O O . ALA A 1 84 ? 3.978 -4.183 -1.061 1.00 89.69 84 ALA A O 1
ATOM 656 N N . THR A 1 85 ? 3.288 -4.833 -3.104 1.00 90.94 85 THR A N 1
ATOM 657 C CA . THR A 1 85 ? 2.954 -6.214 -2.725 1.00 90.94 85 THR A CA 1
ATOM 658 C C . THR A 1 85 ? 4.185 -6.969 -2.211 1.00 90.94 85 THR A C 1
ATOM 660 O O . THR A 1 85 ? 4.134 -7.573 -1.149 1.00 90.94 85 THR A O 1
ATOM 663 N N . ALA A 1 86 ? 5.332 -6.849 -2.887 1.00 89.19 86 ALA A N 1
ATOM 664 C CA . ALA A 1 86 ? 6.585 -7.505 -2.498 1.00 89.19 86 ALA A CA 1
ATOM 665 C C . ALA A 1 86 ? 7.251 -6.916 -1.236 1.00 89.19 86 ALA A C 1
ATOM 667 O O . ALA A 1 86 ? 8.113 -7.554 -0.618 1.00 89.19 86 ALA A O 1
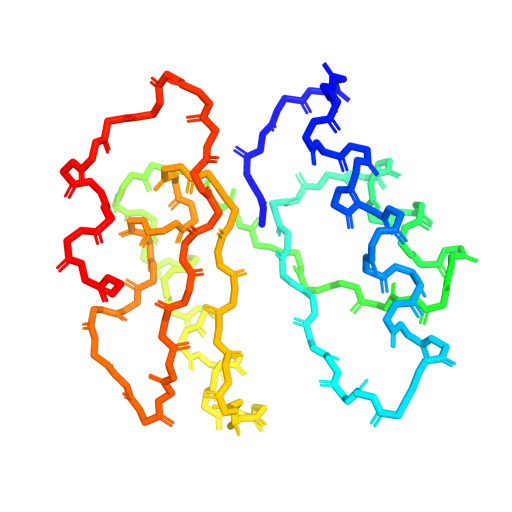ATOM 668 N N . MET A 1 87 ? 6.924 -5.669 -0.890 1.00 90.94 87 MET A N 1
ATOM 669 C CA . MET A 1 87 ? 7.461 -4.987 0.290 1.00 90.94 87 MET A CA 1
ATOM 670 C C . MET A 1 87 ? 6.642 -5.250 1.551 1.00 90.94 87 MET A C 1
ATOM 672 O O . MET A 1 87 ? 7.183 -5.078 2.646 1.00 90.94 87 MET A O 1
ATOM 676 N N . LEU A 1 88 ? 5.389 -5.692 1.413 1.00 90.00 88 LEU A N 1
ATOM 677 C CA . LEU A 1 88 ? 4.559 -6.031 2.559 1.00 90.00 88 LEU A CA 1
ATOM 678 C C . LEU A 1 88 ? 5.180 -7.205 3.340 1.00 90.00 88 LEU A C 1
ATOM 680 O O . LEU A 1 88 ? 5.697 -8.145 2.725 1.00 90.00 88 LEU A O 1
ATOM 684 N N . PRO A 1 89 ? 5.189 -7.176 4.684 1.00 80.44 89 PRO A N 1
ATOM 685 C CA . PRO A 1 89 ? 5.516 -8.364 5.465 1.00 80.44 89 PRO A CA 1
ATOM 686 C C . PRO A 1 89 ? 4.560 -9.505 5.094 1.00 80.44 89 PRO A C 1
ATOM 688 O O . PRO A 1 89 ? 3.349 -9.339 5.148 1.00 80.44 89 PRO A O 1
ATOM 691 N N . GLY A 1 90 ? 5.105 -10.669 4.732 1.00 72.06 90 GLY A N 1
ATOM 692 C CA . GLY A 1 90 ? 4.312 -11.777 4.182 1.00 72.06 90 GLY A CA 1
ATOM 693 C C . GLY A 1 90 ? 3.376 -12.488 5.167 1.00 72.06 90 GLY A C 1
ATOM 694 O O . GLY A 1 90 ? 2.745 -13.461 4.776 1.00 72.06 90 GLY A O 1
ATOM 695 N N . ARG A 1 91 ? 3.320 -12.070 6.440 1.00 73.06 91 ARG A N 1
ATOM 696 C CA . ARG A 1 91 ? 2.383 -12.582 7.454 1.00 73.06 91 ARG A CA 1
ATOM 697 C C . ARG A 1 91 ? 2.003 -11.469 8.429 1.00 73.06 91 ARG A C 1
ATOM 699 O O . ARG A 1 91 ? 2.879 -10.751 8.912 1.00 73.06 91 ARG A O 1
ATOM 706 N N . GLY A 1 92 ? 0.717 -11.379 8.748 1.00 81.38 92 GLY A N 1
ATOM 707 C CA . GLY A 1 92 ? 0.151 -10.496 9.766 1.00 81.38 92 GLY A CA 1
ATOM 708 C C . GLY A 1 92 ? -1.298 -10.877 10.070 1.00 81.38 92 GLY A C 1
ATOM 709 O O . GLY A 1 92 ? -1.857 -11.749 9.409 1.00 81.38 92 GLY A O 1
ATOM 710 N N . LYS A 1 93 ? -1.902 -10.256 11.088 1.00 89.50 93 LYS A N 1
ATOM 711 C CA . LYS A 1 93 ? -3.310 -10.477 11.470 1.00 89.50 93 LYS A CA 1
ATOM 712 C C . LYS A 1 93 ? -4.265 -9.655 10.588 1.00 89.50 93 LYS A C 1
ATOM 714 O O . LYS A 1 93 ? -5.073 -8.900 11.104 1.00 89.50 93 LYS A O 1
ATOM 719 N N . PHE A 1 94 ? -4.118 -9.762 9.272 1.00 93.56 94 PHE A N 1
ATOM 720 C CA . PHE A 1 94 ? -4.919 -9.042 8.282 1.00 93.56 94 PHE A CA 1
ATOM 721 C C . PHE A 1 94 ? -5.046 -9.879 7.008 1.00 93.56 94 PHE A C 1
ATOM 723 O O . PHE A 1 94 ? -4.191 -10.722 6.726 1.00 93.56 94 PHE A O 1
ATOM 730 N N . VAL A 1 95 ? -6.078 -9.618 6.206 1.00 94.44 95 VAL A N 1
ATOM 731 C CA . VAL A 1 95 ? -6.202 -10.185 4.857 1.00 94.44 95 VAL A CA 1
ATOM 732 C C . VAL A 1 95 ? -5.376 -9.340 3.890 1.00 94.44 95 VAL A C 1
ATOM 734 O O . VAL A 1 95 ? -5.604 -8.135 3.749 1.00 94.44 95 VAL A O 1
ATOM 737 N N . HIS A 1 96 ? -4.399 -9.949 3.218 1.00 94.00 96 HIS A N 1
ATOM 738 C CA . HIS A 1 96 ? -3.584 -9.259 2.220 1.00 94.00 96 HIS A CA 1
ATOM 739 C C . HIS A 1 96 ? -4.235 -9.378 0.841 1.00 94.00 96 HIS A C 1
ATOM 741 O O . HIS A 1 96 ? -4.209 -10.423 0.212 1.00 94.00 96 HIS A O 1
ATOM 747 N N . VAL A 1 97 ? -4.781 -8.279 0.325 1.00 93.19 97 VAL A N 1
ATOM 748 C CA . VAL A 1 97 ? -5.340 -8.233 -1.030 1.00 93.19 97 VAL A CA 1
ATOM 749 C C . VAL A 1 97 ? -4.365 -7.521 -1.961 1.00 93.19 97 VAL A C 1
ATOM 751 O O . VAL A 1 97 ? -4.015 -6.362 -1.753 1.00 93.19 97 VAL A O 1
ATOM 754 N N . GLY A 1 98 ? -3.931 -8.189 -3.025 1.00 91.00 98 GLY A N 1
ATOM 755 C CA . GLY A 1 98 ? -3.106 -7.578 -4.063 1.00 91.00 98 GLY A CA 1
ATOM 756 C C . GLY A 1 98 ? -3.931 -7.184 -5.286 1.00 91.00 98 GLY A C 1
ATOM 757 O O . GLY A 1 98 ? -4.480 -8.047 -5.966 1.00 91.00 98 GLY A O 1
ATOM 758 N N . ARG A 1 99 ? -3.962 -5.895 -5.651 1.00 89.19 99 ARG A N 1
ATOM 759 C CA . ARG A 1 99 ? -4.531 -5.478 -6.943 1.00 89.19 99 ARG A CA 1
ATOM 760 C C . ARG A 1 99 ? -3.579 -5.894 -8.062 1.00 89.19 99 ARG A C 1
ATOM 762 O O . ARG A 1 99 ? -2.490 -5.323 -8.218 1.00 89.19 99 ARG A O 1
ATOM 769 N N . LEU A 1 100 ? -4.011 -6.863 -8.863 1.00 83.06 100 LEU A N 1
ATOM 770 C CA . LEU A 1 100 ? -3.305 -7.315 -10.056 1.00 83.06 100 LEU A CA 1
ATOM 771 C C . LEU A 1 100 ? -3.657 -6.410 -11.250 1.00 83.06 100 LEU A C 1
ATOM 773 O O . LEU A 1 100 ? -4.824 -6.194 -11.566 1.00 83.06 100 LEU A O 1
ATOM 777 N N . GLY A 1 101 ? -2.640 -5.834 -11.892 1.00 75.44 101 GLY A N 1
ATOM 778 C CA . GLY A 1 101 ? -2.765 -5.224 -13.218 1.00 75.44 101 GLY A CA 1
ATOM 779 C C . GLY A 1 101 ? -2.427 -6.253 -14.300 1.00 75.44 101 GLY A C 1
ATOM 780 O O . GLY A 1 101 ? -1.705 -7.205 -14.019 1.00 75.44 101 GLY A O 1
ATOM 781 N N . GLY A 1 102 ? -2.915 -6.055 -15.530 1.00 73.50 102 GLY A N 1
ATOM 782 C CA . GLY A 1 102 ? -2.965 -7.098 -16.570 1.00 73.50 102 GLY A CA 1
ATOM 783 C C . GLY A 1 102 ? -1.669 -7.871 -16.866 1.00 73.50 102 GLY A C 1
ATOM 784 O O . GLY A 1 102 ? -1.747 -9.038 -17.220 1.00 73.50 102 GLY A O 1
ATOM 785 N N . TYR A 1 103 ? -0.486 -7.275 -16.672 1.00 73.31 103 TYR A N 1
ATOM 786 C CA . TYR A 1 103 ? 0.809 -7.889 -17.019 1.00 73.31 103 TYR A CA 1
ATOM 787 C C . TYR A 1 103 ? 1.762 -8.057 -15.823 1.00 73.31 103 TYR A C 1
ATOM 789 O O . TYR A 1 103 ? 2.986 -8.042 -15.971 1.00 73.31 103 TYR A O 1
ATOM 797 N N . TYR A 1 104 ? 1.237 -8.149 -14.602 1.00 81.88 104 TYR A N 1
ATOM 798 C CA . TYR A 1 104 ? 2.074 -8.258 -13.407 1.00 81.88 104 TYR A CA 1
ATOM 799 C C . TYR A 1 104 ? 2.550 -9.688 -13.138 1.00 81.88 104 TYR A C 1
ATOM 801 O O . TYR A 1 104 ? 1.819 -10.660 -13.294 1.00 81.88 104 TYR A O 1
ATOM 809 N N . ASN A 1 105 ? 3.810 -9.818 -12.708 1.00 81.00 105 ASN A N 1
ATOM 810 C CA . ASN A 1 105 ? 4.404 -11.112 -12.399 1.00 81.00 105 ASN A CA 1
ATOM 811 C C . ASN A 1 105 ? 3.821 -11.664 -11.088 1.00 81.00 105 ASN A C 1
ATOM 813 O O . ASN A 1 105 ? 4.083 -11.135 -10.005 1.00 81.00 105 ASN A O 1
ATOM 817 N N . LEU A 1 106 ? 3.085 -12.771 -11.194 1.00 87.56 106 LEU A N 1
ATOM 818 C CA . LEU A 1 106 ? 2.377 -13.416 -10.085 1.00 87.56 106 LEU A CA 1
ATOM 819 C C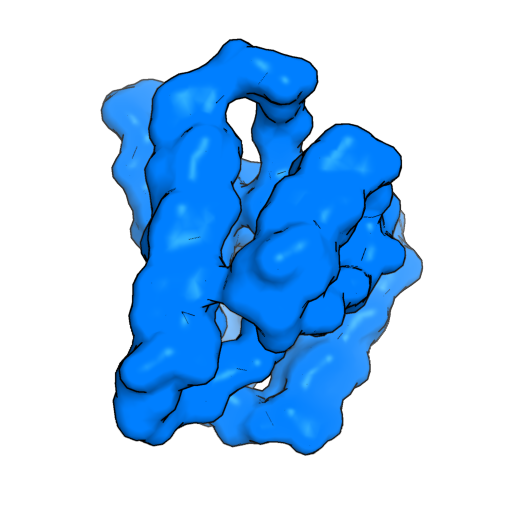 . LEU A 1 106 ? 3.288 -13.862 -8.934 1.00 87.56 106 LEU A C 1
ATOM 821 O O . LEU A 1 106 ? 2.813 -14.022 -7.812 1.00 87.56 106 LEU A O 1
ATOM 825 N N . LYS A 1 107 ? 4.604 -14.011 -9.153 1.00 87.75 107 LYS A N 1
ATOM 826 C CA . LYS A 1 107 ? 5.537 -14.395 -8.079 1.00 87.75 107 LYS A CA 1
ATOM 827 C C . LYS A 1 107 ? 5.501 -13.438 -6.883 1.00 87.75 107 LYS A C 1
ATOM 829 O O . LYS A 1 107 ? 5.779 -13.868 -5.769 1.00 87.75 107 LYS A O 1
ATOM 834 N N . TYR A 1 108 ? 5.154 -12.167 -7.107 1.00 84.12 108 TYR A N 1
ATOM 835 C CA . TYR A 1 108 ? 5.076 -11.148 -6.056 1.00 84.12 108 TYR A CA 1
ATOM 836 C C . TYR A 1 108 ? 3.789 -11.211 -5.225 1.00 84.12 108 TYR A C 1
ATOM 838 O O . TYR A 1 108 ? 3.736 -10.575 -4.182 1.00 84.12 108 TYR A O 1
ATOM 846 N N . TYR A 1 109 ? 2.785 -11.970 -5.668 1.00 87.69 109 TYR A N 1
ATOM 847 C CA . TYR A 1 109 ? 1.452 -12.051 -5.061 1.00 87.69 109 TYR A CA 1
ATOM 848 C C . TYR A 1 109 ? 1.233 -13.338 -4.259 1.00 87.69 109 TYR A C 1
ATOM 850 O O . TYR A 1 109 ? 0.147 -13.574 -3.759 1.00 87.69 109 TYR A O 1
ATOM 858 N N . ARG A 1 110 ? 2.261 -14.182 -4.111 1.00 86.50 110 ARG A N 1
ATOM 859 C CA . ARG A 1 110 ? 2.158 -15.485 -3.425 1.00 86.50 110 ARG A CA 1
ATOM 860 C C . ARG A 1 110 ? 1.860 -15.401 -1.924 1.00 86.50 110 ARG A C 1
ATOM 862 O O . ARG A 1 110 ? 1.585 -16.427 -1.320 1.00 86.50 110 ARG A O 1
ATOM 869 N N . ALA A 1 111 ? 2.023 -14.221 -1.333 1.00 84.06 111 ALA A N 1
ATOM 870 C CA . ALA A 1 111 ? 1.743 -13.959 0.075 1.00 84.06 111 ALA A CA 1
ATOM 871 C C . ALA A 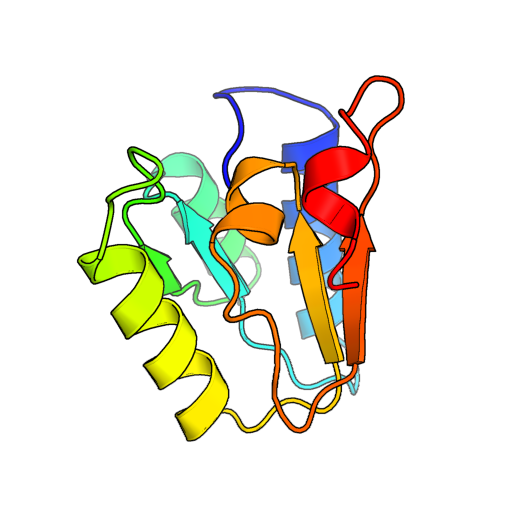1 111 ? 0.403 -13.231 0.290 1.00 84.06 111 ALA A C 1
ATOM 873 O O . ALA A 1 111 ? 0.096 -12.901 1.432 1.00 84.06 111 ALA A O 1
ATOM 874 N N . CYS A 1 112 ? -0.336 -12.962 -0.795 1.00 82.12 112 CYS A N 1
ATOM 875 C CA . CYS A 1 112 ? -1.719 -12.502 -0.742 1.00 82.12 112 CYS A CA 1
ATOM 876 C C . CYS A 1 112 ? -2.653 -13.682 -0.463 1.00 82.12 112 CYS A C 1
ATOM 878 O O . CYS A 1 112 ? -2.405 -14.759 -1.054 1.00 82.12 112 CYS A O 1
#

Foldseek 3Di:
DEDDPDDPLLVVVLVVLLVVVPDPDDDAAEDADDVVSCVSNVVSVHHHHHDHLDDLPPVVRLVVLVVCCVVVVDQEDEAEALSRLQSYDLDDNHHYHYDDDPDGDCVSVPSD

Radius of gyration: 13.28 Å; chains: 1; bounding box: 34×34×32 Å

Organism: NCBI:txid408172

Sequence (112 aa):
MAGADYGGAEEFFVRLAIALNSSVVQQRVVIRKHKLRASQLRAGGVEPVELGFGSPLDAVTRWGLREQISEFNPDIVLTWMNRATAMLPGRGKFVHVGRLGGYYNLKYYRAC

Secondary structure (DSSP, 8-state):
----SS-HHHHHHHHHHHHHHTSS-----EEES-HHHHHHHHHTT---EEE---STT-HHHHHHHHHHHHHH--SEEEEEHHHHHHHS-S--SSEEEEE--TT--GGGGTT-

pLDDT: mean 88.36, std 10.31, range [49.31, 97.5]